Protein AF-A0A847GPD2-F1 (afdb_monomer)

Nearest PDB structures (foldseek):
  7q3e-assembly1_B  TM=3.535E-01  e=1.210E+00  Mus musculus
  4wmc-assembly3_E  TM=3.177E-01  e=1.868E+00  Klebsi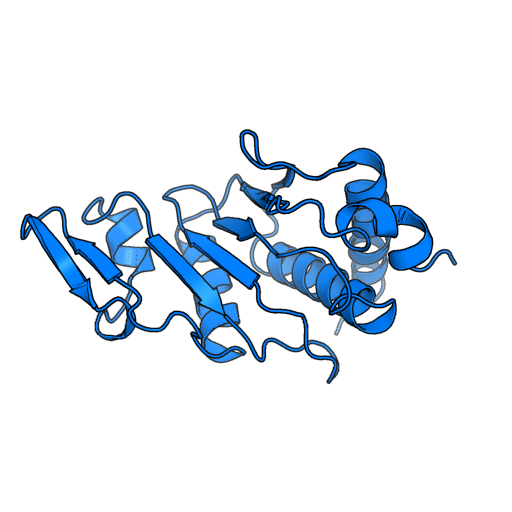ella pneumoniae
  8pk5-assembly1_A  TM=2.525E-01  e=1.458E+00  Homo sapiens
  2v2f-assembly1_F  TM=3.480E-01  e=2.885E+00  Streptococcus pneumoniae
  8epv-assembly1_A  TM=4.082E-01  e=7.785E+00  Felis catus

Sequence (171 aa):
MSDAWHVASVNFAEDDGSLPTIDLGDLTSASIAKIYRYISAHGRCVTETPTIWDNELQLDAPLMSVTDPCDWVQRGRTDSFHCCFGGVSIDGVEIPVLGIFVFKNGIEIDFRMGRDWNPRNVDAFFRLLAYLQSLAPESTIQSAETEGLMDEGSFLEALRLYLARRGRTKP

Mean predicted aligned error: 4.06 Å

Structure (mmCIF, N/CA/C/O backbone):
data_AF-A0A847GPD2-F1
#
_entry.id   AF-A0A847GPD2-F1
#
loop_
_atom_site.group_PDB
_atom_site.id
_atom_site.type_symbol
_atom_site.label_atom_id
_atom_site.label_alt_id
_atom_site.label_comp_id
_atom_site.label_asym_id
_atom_site.label_entity_id
_atom_site.label_seq_id
_atom_site.pdbx_PDB_ins_code
_atom_site.Cartn_x
_atom_site.Cartn_y
_atom_site.Cartn_z
_atom_site.occupancy
_atom_site.B_iso_or_equiv
_atom_site.auth_seq_id
_atom_site.auth_comp_id
_atom_site.auth_asym_id
_atom_site.auth_atom_id
_atom_site.pdbx_PDB_model_num
ATOM 1 N N . MET A 1 1 ? 11.576 -0.887 -24.794 1.00 45.44 1 MET A N 1
ATOM 2 C CA . MET A 1 1 ? 10.890 -0.238 -23.654 1.00 45.44 1 MET A CA 1
ATOM 3 C C . MET A 1 1 ? 11.751 -0.519 -22.446 1.00 45.44 1 MET A C 1
ATOM 5 O O . MET A 1 1 ? 12.134 -1.676 -22.326 1.00 45.44 1 MET A O 1
ATOM 9 N N . SER A 1 2 ? 12.103 0.477 -21.628 1.00 53.72 2 SER A N 1
ATOM 10 C CA . SER A 1 2 ? 12.732 0.148 -20.347 1.00 53.72 2 SER A CA 1
ATOM 11 C C . SER A 1 2 ? 11.707 -0.609 -19.507 1.00 53.72 2 SER A C 1
ATOM 13 O O . SER A 1 2 ? 10.517 -0.266 -19.488 1.00 53.72 2 SER A O 1
ATOM 15 N N . ASP A 1 3 ? 12.144 -1.718 -18.929 1.00 82.62 3 ASP A N 1
ATOM 16 C CA . ASP A 1 3 ? 11.409 -2.373 -17.860 1.00 82.62 3 ASP A CA 1
ATOM 17 C C . ASP A 1 3 ? 11.521 -1.500 -16.596 1.00 82.62 3 ASP A C 1
ATOM 19 O O . ASP A 1 3 ? 12.430 -0.673 -16.472 1.00 82.62 3 ASP A O 1
ATOM 23 N N . ALA A 1 4 ? 10.559 -1.617 -15.677 1.00 90.81 4 ALA A N 1
ATOM 24 C CA . ALA A 1 4 ? 10.606 -0.880 -14.412 1.00 90.81 4 ALA A CA 1
ATOM 25 C C . ALA A 1 4 ? 11.920 -1.110 -13.659 1.00 90.81 4 ALA A C 1
ATOM 27 O O . ALA A 1 4 ? 12.438 -0.197 -13.027 1.00 90.81 4 ALA A O 1
ATOM 28 N N . TRP A 1 5 ? 12.464 -2.323 -13.767 1.00 94.06 5 TRP A N 1
ATOM 29 C CA . TRP A 1 5 ? 13.724 -2.703 -13.151 1.00 94.06 5 TRP A CA 1
ATOM 30 C C . TRP A 1 5 ? 14.886 -1.828 -13.620 1.00 94.06 5 TRP A C 1
ATOM 32 O O . TRP A 1 5 ? 15.579 -1.252 -12.794 1.00 94.06 5 TRP A O 1
ATOM 42 N N . HIS A 1 6 ? 15.082 -1.666 -14.928 1.00 93.75 6 HIS A N 1
ATOM 43 C CA . HIS A 1 6 ? 16.175 -0.865 -15.474 1.00 93.75 6 HIS A CA 1
ATOM 44 C C . HIS A 1 6 ? 16.115 0.599 -15.034 1.00 93.75 6 HIS A C 1
ATOM 46 O O . HIS A 1 6 ? 17.153 1.245 -14.941 1.00 93.75 6 HIS A O 1
ATOM 52 N N . VAL A 1 7 ? 14.912 1.120 -14.783 1.00 95.00 7 VAL A N 1
ATOM 53 C CA . VAL A 1 7 ? 14.726 2.505 -14.344 1.00 95.00 7 VAL A CA 1
ATOM 54 C C . VAL A 1 7 ? 14.907 2.623 -12.834 1.00 95.00 7 VAL A C 1
ATOM 56 O O . VAL A 1 7 ? 15.686 3.454 -12.392 1.00 95.00 7 VAL A O 1
ATOM 59 N N . ALA A 1 8 ? 14.217 1.794 -12.050 1.00 96.31 8 ALA A N 1
ATOM 60 C CA . ALA A 1 8 ? 14.021 2.012 -10.620 1.00 96.31 8 ALA A CA 1
ATOM 61 C C . ALA A 1 8 ? 14.732 0.995 -9.709 1.00 96.31 8 ALA A C 1
ATOM 63 O O . ALA A 1 8 ? 14.477 1.015 -8.508 1.00 96.31 8 ALA A O 1
ATOM 64 N N . SER A 1 9 ? 15.611 0.116 -10.219 1.00 95.31 9 SER A N 1
ATOM 65 C CA . SER A 1 9 ? 16.242 -0.959 -9.421 1.00 95.31 9 SER A CA 1
ATOM 66 C C . SER A 1 9 ? 16.965 -0.475 -8.166 1.00 95.31 9 SER A C 1
ATOM 68 O O . SER A 1 9 ? 17.068 -1.234 -7.208 1.00 95.31 9 SER A O 1
ATOM 70 N N . VAL A 1 10 ? 17.457 0.768 -8.158 1.00 95.56 10 VAL A N 1
ATOM 71 C CA . VAL A 1 10 ? 18.114 1.374 -6.987 1.00 95.56 10 VAL A CA 1
ATOM 72 C C . VAL A 1 10 ? 17.206 1.406 -5.754 1.00 95.56 10 VAL A C 1
ATOM 74 O O . VAL A 1 10 ? 17.698 1.292 -4.643 1.00 95.56 10 VAL A O 1
ATOM 77 N N . ASN A 1 11 ? 15.885 1.464 -5.945 1.00 97.06 11 ASN A N 1
ATOM 78 C CA . ASN A 1 11 ? 14.906 1.441 -4.859 1.00 97.06 11 ASN A CA 1
ATOM 79 C C . ASN A 1 11 ? 14.657 0.038 -4.285 1.00 97.06 11 ASN A C 1
ATOM 81 O O . ASN A 1 11 ? 13.894 -0.082 -3.340 1.00 97.06 11 ASN A O 1
ATOM 85 N N . PHE A 1 12 ? 15.221 -1.023 -4.878 1.00 96.94 12 PHE A N 1
ATOM 86 C CA . PHE A 1 12 ? 14.877 -2.410 -4.538 1.00 96.94 12 PHE A CA 1
ATOM 87 C C . PHE A 1 12 ? 16.083 -3.318 -4.287 1.00 96.94 12 PHE A C 1
ATOM 89 O O . PHE A 1 12 ? 15.955 -4.293 -3.555 1.00 96.94 12 PHE A O 1
ATOM 96 N N . ALA A 1 13 ? 17.215 -3.091 -4.958 1.00 93.25 13 ALA A N 1
ATOM 97 C CA . ALA A 1 13 ? 18.222 -4.135 -5.156 1.00 93.25 13 ALA A CA 1
ATOM 98 C C . ALA A 1 13 ? 19.205 -4.321 -3.990 1.00 93.25 13 ALA A C 1
ATOM 100 O O . ALA A 1 13 ? 19.575 -5.458 -3.691 1.00 93.25 13 ALA A O 1
ATOM 101 N N . GLU A 1 14 ? 19.658 -3.234 -3.365 1.00 93.44 14 GLU A N 1
ATOM 102 C CA . GLU A 1 14 ? 20.665 -3.272 -2.302 1.00 93.44 14 GLU A CA 1
ATOM 103 C C . GLU A 1 14 ? 19.978 -3.133 -0.945 1.00 93.44 14 GLU A C 1
ATOM 105 O O . GLU A 1 14 ? 19.355 -2.118 -0.665 1.00 93.44 14 GLU A O 1
ATOM 110 N N . ASP A 1 15 ? 20.051 -4.183 -0.126 1.00 94.06 15 ASP A N 1
ATOM 111 C CA . ASP A 1 15 ? 19.521 -4.155 1.239 1.00 94.06 15 ASP A CA 1
ATOM 112 C C . ASP A 1 15 ? 20.503 -3.407 2.146 1.00 94.06 15 ASP A C 1
ATOM 114 O O . ASP A 1 15 ? 21.516 -3.964 2.578 1.00 94.06 15 ASP A O 1
ATOM 118 N N . ASP A 1 16 ? 20.214 -2.133 2.399 1.00 91.69 16 ASP A N 1
ATOM 119 C CA . ASP A 1 16 ? 20.945 -1.278 3.337 1.00 91.69 16 ASP A CA 1
ATOM 120 C C . ASP A 1 16 ? 20.309 -1.253 4.742 1.00 91.69 16 ASP A C 1
ATOM 122 O O . ASP A 1 16 ? 20.756 -0.514 5.622 1.00 91.69 16 ASP A O 1
ATOM 126 N N . GLY A 1 17 ? 19.291 -2.090 4.973 1.00 92.44 17 GLY A N 1
ATOM 127 C CA . GLY A 1 17 ? 18.525 -2.158 6.213 1.00 92.44 17 GLY A CA 1
ATOM 128 C C . GLY A 1 17 ? 17.376 -1.152 6.324 1.00 92.44 17 GLY A C 1
ATOM 129 O O . GLY A 1 17 ? 16.632 -1.238 7.304 1.00 92.44 17 GLY A O 1
ATOM 130 N N . SER A 1 18 ? 17.203 -0.236 5.365 1.00 92.25 18 SER A N 1
ATOM 131 C CA . SER A 1 18 ? 16.046 0.667 5.317 1.00 92.25 18 SER A CA 1
ATOM 132 C C . SER A 1 18 ? 14.776 -0.034 4.816 1.00 92.25 18 SER A C 1
ATOM 134 O O . SER A 1 18 ? 14.803 -1.156 4.291 1.00 92.25 18 SER A O 1
ATOM 136 N N . LEU A 1 19 ? 13.637 0.633 5.005 1.00 95.38 19 LEU A N 1
ATOM 137 C CA . LEU A 1 19 ? 12.334 0.212 4.498 1.00 95.38 19 LEU A CA 1
ATOM 138 C C . LEU A 1 19 ? 11.768 1.320 3.605 1.00 95.38 19 LEU A C 1
ATOM 140 O O . LEU A 1 19 ? 10.983 2.138 4.086 1.00 95.38 19 LEU A O 1
ATOM 144 N N . PRO A 1 20 ? 12.161 1.369 2.318 1.00 97.12 20 PRO A N 1
ATOM 145 C CA . PRO A 1 20 ? 11.608 2.342 1.394 1.00 97.12 20 PRO A CA 1
ATOM 146 C C . PRO A 1 20 ? 10.085 2.301 1.409 1.00 97.12 20 PRO A C 1
ATOM 148 O O . PRO A 1 20 ? 9.465 1.249 1.224 1.00 97.12 20 PRO A O 1
ATOM 151 N N . THR A 1 21 ? 9.498 3.467 1.626 1.00 98.31 21 THR A N 1
ATOM 152 C CA . THR A 1 21 ? 8.068 3.632 1.837 1.00 98.31 21 THR A CA 1
ATOM 153 C C . THR A 1 21 ? 7.496 4.562 0.781 1.00 98.31 21 THR A C 1
ATOM 155 O O . THR A 1 21 ? 8.006 5.657 0.516 1.00 98.31 21 THR A O 1
ATOM 158 N N . ILE A 1 22 ? 6.406 4.112 0.168 1.00 98.00 22 ILE A N 1
ATOM 159 C CA . ILE A 1 22 ? 5.576 4.932 -0.709 1.00 98.00 22 ILE A CA 1
ATOM 160 C C . ILE A 1 22 ? 4.332 5.389 0.036 1.00 98.00 22 ILE A C 1
ATOM 162 O O . ILE A 1 22 ? 3.720 4.610 0.763 1.00 98.00 22 ILE A O 1
ATOM 166 N N . ASP A 1 23 ? 3.931 6.627 -0.205 1.00 98.12 23 ASP A N 1
ATOM 167 C CA . ASP A 1 23 ? 2.691 7.200 0.300 1.00 98.12 23 ASP A CA 1
ATOM 168 C C . ASP A 1 23 ? 1.646 7.250 -0.822 1.00 98.12 23 ASP A C 1
ATOM 170 O O . ASP A 1 23 ? 1.900 7.776 -1.911 1.00 98.12 23 ASP A O 1
ATOM 174 N N . LEU A 1 24 ? 0.475 6.669 -0.557 1.00 97.88 24 LEU A N 1
ATOM 175 C CA . LEU A 1 24 ? -0.756 6.865 -1.313 1.00 97.88 24 LEU A CA 1
ATOM 176 C C . LEU A 1 24 ? -1.605 7.882 -0.544 1.00 97.88 24 LEU A C 1
ATOM 178 O O . LEU A 1 24 ? -2.461 7.509 0.267 1.00 97.88 24 LEU A O 1
ATOM 182 N N . GLY A 1 25 ? -1.355 9.158 -0.820 1.00 96.62 25 GLY A N 1
ATOM 183 C CA . GLY A 1 25 ? -2.000 10.291 -0.166 1.00 96.62 25 GLY A CA 1
ATOM 184 C C . GLY A 1 25 ? -3.349 10.675 -0.779 1.00 96.62 25 GLY A C 1
ATOM 185 O O . GLY A 1 25 ? -3.787 10.123 -1.793 1.00 96.62 25 GLY A O 1
ATOM 186 N N . ASP A 1 26 ? -4.000 11.660 -0.157 1.00 95.88 26 ASP A N 1
ATOM 187 C CA . ASP A 1 26 ? -5.278 12.258 -0.583 1.00 95.88 26 ASP A CA 1
ATOM 188 C C . ASP A 1 26 ? -6.445 11.262 -0.709 1.00 95.88 26 ASP A C 1
ATOM 190 O O . ASP A 1 26 ? -7.404 11.472 -1.459 1.00 95.88 26 ASP A O 1
ATOM 194 N N . LEU A 1 27 ? -6.397 10.163 0.049 1.00 97.50 27 LEU A N 1
ATOM 195 C CA . LEU A 1 27 ? -7.407 9.117 -0.037 1.00 97.50 27 LEU A CA 1
ATOM 196 C C . LEU A 1 27 ? -8.678 9.471 0.734 1.00 97.50 27 LEU A C 1
ATOM 198 O O . LEU A 1 27 ? -8.662 9.895 1.892 1.00 97.50 27 LEU A O 1
ATOM 202 N N . THR A 1 28 ? -9.819 9.169 0.117 1.00 97.50 28 THR A N 1
ATOM 203 C CA . THR A 1 28 ? -11.098 9.122 0.829 1.00 97.50 28 THR A CA 1
ATOM 204 C C . THR A 1 28 ? -11.194 7.874 1.715 1.00 97.50 28 THR A C 1
ATOM 206 O O . THR A 1 28 ? -10.592 6.837 1.430 1.00 97.50 28 THR A O 1
ATOM 209 N N . SER A 1 29 ? -12.036 7.919 2.752 1.00 96.75 29 SER A N 1
ATOM 210 C CA . SER A 1 29 ? -12.314 6.762 3.622 1.00 96.75 29 SER A CA 1
ATOM 211 C C . SER A 1 29 ? -12.761 5.517 2.844 1.00 96.75 29 SER A C 1
ATOM 213 O O . SER A 1 29 ? -12.352 4.394 3.142 1.00 96.75 29 SER A O 1
ATOM 215 N N . ALA A 1 30 ? -13.568 5.718 1.797 1.00 97.12 30 ALA A N 1
ATOM 216 C CA . ALA A 1 30 ? -14.023 4.653 0.914 1.00 97.12 30 ALA A CA 1
ATOM 217 C C . ALA A 1 30 ? -12.870 4.036 0.107 1.00 97.12 30 ALA A C 1
ATOM 219 O O . ALA A 1 30 ? -12.847 2.821 -0.092 1.00 97.12 30 ALA A O 1
ATOM 220 N N . SER A 1 31 ? -11.923 4.852 -0.355 1.00 98.00 31 SER A N 1
ATOM 221 C CA . SER A 1 31 ? -10.750 4.401 -1.106 1.00 98.00 31 SER A CA 1
ATOM 222 C C . SER A 1 31 ? -9.751 3.654 -0.228 1.00 98.00 31 SER A C 1
ATOM 224 O O . SER A 1 31 ? -9.311 2.573 -0.617 1.00 98.00 31 SER A O 1
ATOM 226 N N . ILE A 1 32 ? -9.505 4.134 0.995 1.00 98.25 32 ILE A N 1
ATOM 227 C CA . ILE A 1 32 ? -8.701 3.428 2.008 1.00 98.25 32 ILE A CA 1
ATOM 228 C C . ILE A 1 32 ? -9.261 2.021 2.243 1.00 98.25 32 ILE A C 1
ATOM 230 O O . ILE A 1 32 ? -8.550 1.027 2.090 1.00 98.25 32 ILE A O 1
ATOM 234 N N . ALA A 1 33 ? -10.565 1.919 2.523 1.00 97.31 33 ALA A N 1
ATOM 235 C CA . ALA A 1 33 ? -11.213 0.633 2.766 1.00 97.31 33 ALA A CA 1
ATOM 236 C C . ALA A 1 33 ? -11.151 -0.304 1.545 1.00 97.31 33 ALA A C 1
ATOM 238 O O . ALA A 1 33 ? -10.984 -1.514 1.703 1.00 97.31 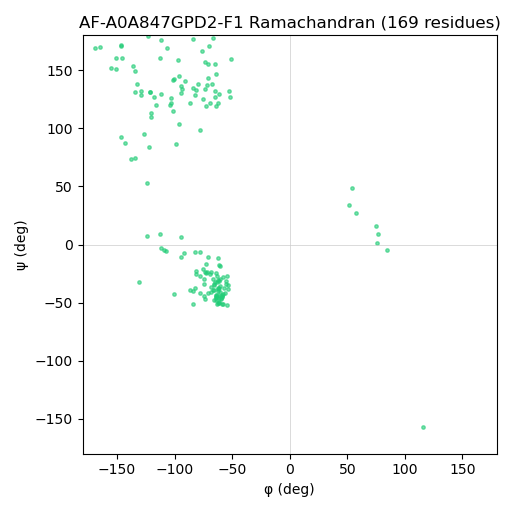33 ALA A O 1
ATOM 239 N N . LYS A 1 34 ? -11.274 0.225 0.318 1.00 97.75 34 LYS A N 1
ATOM 240 C CA . LYS A 1 34 ? -11.148 -0.566 -0.921 1.00 97.75 34 LYS A CA 1
ATOM 241 C C . LYS A 1 34 ? -9.737 -1.116 -1.112 1.00 97.75 34 LYS A C 1
ATOM 243 O O . LYS A 1 34 ? -9.606 -2.302 -1.408 1.00 97.75 34 LYS A O 1
ATOM 248 N N . ILE A 1 35 ? -8.714 -0.276 -0.958 1.00 98.06 35 ILE A N 1
ATOM 249 C CA . ILE A 1 35 ? -7.308 -0.663 -1.129 1.00 98.06 35 ILE A CA 1
ATOM 250 C C . ILE A 1 35 ? -6.928 -1.706 -0.080 1.00 98.06 35 ILE A C 1
ATOM 252 O O . ILE A 1 35 ? -6.470 -2.791 -0.439 1.00 98.06 35 ILE A O 1
ATOM 256 N N . TYR A 1 36 ? -7.200 -1.431 1.198 1.00 97.56 36 TYR A N 1
ATOM 257 C CA . TYR A 1 36 ? -6.887 -2.365 2.276 1.00 97.56 36 TYR A CA 1
ATOM 258 C C . TYR A 1 36 ? -7.596 -3.711 2.089 1.00 97.56 36 TYR A C 1
ATOM 260 O O . TYR A 1 36 ? -6.961 -4.761 2.169 1.00 97.56 36 TYR A O 1
ATOM 268 N N . ARG A 1 37 ? -8.899 -3.703 1.765 1.00 96.44 37 ARG A N 1
ATOM 269 C CA . ARG A 1 37 ? -9.662 -4.932 1.498 1.00 96.44 37 ARG A CA 1
ATOM 270 C C . ARG A 1 37 ? -9.118 -5.705 0.303 1.00 96.44 37 ARG A C 1
ATOM 272 O O . ARG A 1 37 ? -9.132 -6.931 0.320 1.00 96.44 37 ARG A O 1
ATOM 279 N N . TYR A 1 38 ? -8.667 -5.014 -0.741 1.00 97.00 38 TYR A N 1
ATOM 280 C CA . TYR A 1 38 ? -8.050 -5.680 -1.880 1.00 97.00 38 TYR A CA 1
ATOM 281 C C . TYR A 1 38 ? -6.788 -6.433 -1.450 1.00 97.00 38 TYR A C 1
ATOM 283 O O . TYR A 1 38 ? -6.677 -7.625 -1.734 1.00 97.00 38 TYR A O 1
ATOM 291 N N . ILE A 1 39 ? -5.885 -5.771 -0.723 1.00 96.94 39 ILE A N 1
ATOM 292 C CA . ILE A 1 39 ? -4.629 -6.375 -0.263 1.00 96.94 39 ILE A CA 1
ATOM 293 C C . ILE A 1 39 ? -4.906 -7.532 0.700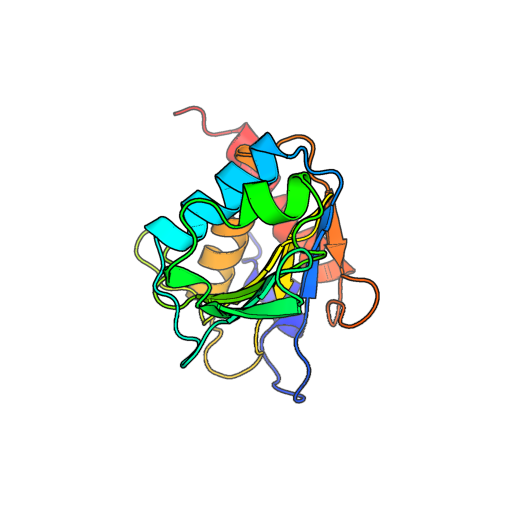 1.00 96.94 39 ILE A C 1
ATOM 295 O O . ILE A 1 39 ? -4.364 -8.618 0.514 1.00 96.94 39 ILE A O 1
ATOM 299 N N . SER A 1 40 ? -5.804 -7.354 1.671 1.00 95.25 40 SER A N 1
ATOM 300 C CA . SER A 1 40 ? -6.118 -8.398 2.653 1.00 95.25 40 SER A CA 1
ATOM 301 C C . SER A 1 40 ? -6.867 -9.597 2.069 1.00 95.25 40 SER A C 1
ATOM 303 O O . SER A 1 40 ? -6.740 -10.699 2.594 1.00 95.25 40 SER A O 1
ATOM 305 N N . ALA A 1 41 ? -7.605 -9.420 0.968 1.00 95.19 41 ALA A N 1
ATOM 306 C CA . ALA A 1 41 ? -8.257 -10.520 0.256 1.00 95.19 41 ALA A CA 1
ATOM 307 C C . ALA A 1 41 ? -7.315 -11.290 -0.688 1.00 95.19 41 ALA A C 1
ATOM 309 O O . ALA A 1 41 ? -7.584 -12.452 -0.986 1.00 95.19 41 ALA A O 1
ATOM 310 N N . HIS A 1 42 ? -6.246 -10.653 -1.177 1.00 96.19 42 HIS A N 1
ATOM 311 C CA . HIS A 1 42 ? -5.306 -11.247 -2.142 1.00 96.19 42 HIS A CA 1
ATOM 312 C C . HIS A 1 42 ? -3.946 -11.601 -1.535 1.00 96.19 42 HIS A C 1
ATOM 314 O O . HIS A 1 42 ? -3.113 -12.193 -2.215 1.00 96.19 42 HIS A O 1
ATOM 320 N N . GLY A 1 43 ? -3.716 -11.247 -0.275 1.00 95.88 43 GLY A N 1
ATOM 321 C CA . GLY A 1 43 ? -2.541 -11.608 0.498 1.00 95.88 43 GLY A CA 1
ATOM 322 C C . GLY A 1 43 ? -2.913 -12.348 1.776 1.00 95.88 43 GLY A C 1
ATOM 323 O O . GLY A 1 43 ? -4.076 -12.564 2.109 1.00 95.88 43 GLY A O 1
ATOM 324 N N . ARG A 1 44 ? -1.887 -12.721 2.530 1.00 95.88 44 ARG A N 1
ATOM 325 C CA . ARG A 1 44 ? -1.993 -13.289 3.869 1.00 95.88 44 ARG A CA 1
ATOM 326 C C . ARG A 1 44 ? -1.225 -12.394 4.825 1.00 95.88 44 ARG A C 1
ATOM 328 O O . ARG A 1 44 ? -0.068 -12.082 4.557 1.00 95.88 44 ARG A O 1
ATOM 335 N N . CYS A 1 45 ? -1.836 -12.030 5.951 1.00 96.38 45 CYS A N 1
ATOM 336 C CA . CYS A 1 45 ? -1.100 -11.355 7.014 1.00 96.38 45 CYS A CA 1
ATOM 337 C C . CYS A 1 45 ? 0.010 -12.286 7.535 1.00 96.38 45 CYS A C 1
ATOM 339 O O . CYS A 1 45 ? -0.267 -13.421 7.938 1.00 96.38 45 CYS A O 1
ATOM 341 N N . VAL A 1 46 ? 1.259 -11.825 7.460 1.00 97.25 46 VAL A N 1
ATOM 342 C CA . VAL A 1 46 ? 2.463 -12.564 7.884 1.00 97.25 46 VAL A CA 1
ATOM 343 C C . VAL A 1 46 ? 3.093 -11.991 9.151 1.00 97.25 46 VAL A C 1
ATOM 345 O O . VAL A 1 46 ? 4.032 -12.578 9.680 1.00 97.25 46 VAL A O 1
ATOM 348 N N . THR A 1 47 ? 2.569 -10.877 9.666 1.00 95.06 47 THR A N 1
ATOM 349 C CA . THR A 1 47 ? 2.877 -10.415 11.023 1.00 95.06 47 THR A CA 1
ATOM 350 C C . THR A 1 47 ? 2.408 -11.477 12.020 1.00 95.06 47 THR A C 1
ATOM 352 O O . THR A 1 47 ? 1.273 -11.938 11.936 1.00 95.06 47 THR A O 1
ATOM 355 N N . GLU A 1 48 ? 3.275 -11.889 12.949 1.00 93.19 48 GLU A N 1
ATOM 356 C CA . GLU A 1 48 ? 2.992 -12.997 13.877 1.00 93.19 48 GLU A CA 1
ATOM 357 C C . GLU A 1 48 ? 1.813 -12.687 14.812 1.00 93.19 48 GLU A C 1
ATOM 359 O O . GLU A 1 48 ? 0.919 -13.511 15.000 1.00 93.19 48 GLU A O 1
ATOM 364 N N . THR A 1 49 ? 1.777 -11.466 15.344 1.00 93.81 49 THR A N 1
ATOM 365 C CA . THR A 1 49 ? 0.730 -10.982 16.252 1.00 93.81 49 THR A CA 1
ATOM 366 C C . THR A 1 49 ? 0.343 -9.549 15.880 1.00 93.81 49 THR A C 1
ATOM 368 O O . THR A 1 49 ? 0.761 -8.612 16.560 1.00 93.81 49 THR A O 1
ATOM 371 N N . PRO A 1 50 ? -0.397 -9.332 14.776 1.00 95.06 50 PRO A N 1
ATOM 372 C CA . PRO A 1 50 ? -0.774 -7.988 14.367 1.00 95.06 50 PRO A CA 1
ATOM 373 C C . PRO A 1 50 ? -1.782 -7.429 15.373 1.00 95.06 50 PRO A C 1
ATOM 375 O O . PRO A 1 50 ? -2.843 -8.022 15.600 1.00 95.06 50 PRO A O 1
ATOM 378 N N . THR A 1 51 ? -1.448 -6.295 15.979 1.00 97.06 51 THR A N 1
ATOM 379 C CA . THR A 1 51 ? -2.327 -5.580 16.904 1.00 97.06 51 THR A CA 1
ATOM 380 C C . THR A 1 51 ? -2.762 -4.244 16.319 1.00 97.06 51 THR A C 1
ATOM 382 O O . THR A 1 51 ? -2.183 -3.725 15.365 1.00 97.06 51 THR A O 1
ATOM 385 N N . ILE A 1 52 ? -3.842 -3.718 16.876 1.00 97.69 52 ILE A N 1
ATOM 386 C CA . ILE A 1 52 ? -4.376 -2.387 16.624 1.00 97.69 52 ILE A CA 1
ATOM 387 C C . ILE A 1 52 ? -4.708 -1.778 17.980 1.00 97.69 52 ILE A C 1
ATOM 389 O O . ILE A 1 52 ? -5.341 -2.427 18.817 1.00 97.69 52 ILE A O 1
ATOM 393 N N . TRP A 1 53 ? -4.261 -0.547 18.209 1.00 97.81 53 TRP A N 1
ATOM 394 C CA . TRP A 1 53 ? -4.531 0.144 19.462 1.00 97.81 53 TRP A CA 1
ATOM 395 C C . TRP A 1 53 ? -5.981 0.628 19.494 1.00 97.81 53 TRP A C 1
ATOM 397 O O . TRP A 1 53 ? -6.426 1.333 18.587 1.00 97.81 53 TRP A O 1
ATOM 407 N N . ASP A 1 54 ? -6.718 0.251 20.533 1.00 97.38 54 ASP A N 1
ATOM 408 C CA . ASP A 1 54 ? -8.089 0.683 20.770 1.00 97.38 54 ASP A CA 1
ATOM 409 C C . ASP A 1 54 ? -8.104 1.875 21.736 1.00 97.38 54 ASP A C 1
ATOM 411 O O . ASP A 1 54 ? -7.963 1.704 22.946 1.00 97.38 54 ASP A O 1
ATOM 415 N N . ASN A 1 55 ? -8.311 3.088 21.223 1.00 96.38 55 ASN A N 1
ATOM 416 C CA . ASN A 1 55 ? -8.383 4.311 22.024 1.00 96.38 55 ASN A CA 1
ATOM 417 C C . ASN A 1 55 ? -9.573 4.326 22.997 1.00 96.38 55 ASN A C 1
ATOM 419 O O . ASN A 1 55 ? -9.518 5.031 24.004 1.00 96.38 55 ASN A O 1
ATOM 423 N N . GLU A 1 56 ? -10.648 3.578 22.741 1.00 95.56 56 GLU A N 1
ATOM 424 C CA . GLU A 1 56 ? -11.798 3.535 23.652 1.00 95.56 56 GLU A CA 1
ATOM 425 C C . GLU A 1 56 ? -11.512 2.641 24.863 1.00 95.56 56 GLU A C 1
ATOM 427 O O . GLU A 1 56 ? -11.856 2.994 25.992 1.00 95.56 56 GLU A O 1
ATOM 432 N N . LEU A 1 57 ? -10.869 1.493 24.633 1.00 96.12 57 LEU A N 1
ATOM 433 C CA . LEU A 1 57 ? -10.548 0.512 25.675 1.00 96.12 57 LEU A CA 1
ATOM 434 C C . LEU A 1 57 ? -9.138 0.669 26.265 1.00 96.12 57 LEU A C 1
ATOM 436 O O . LEU A 1 57 ? -8.845 0.051 27.287 1.00 96.12 57 LEU A O 1
ATOM 440 N N . GLN A 1 58 ? -8.292 1.497 25.647 1.00 97.06 58 GLN A N 1
ATOM 441 C CA . GLN A 1 58 ? -6.890 1.737 26.007 1.00 97.06 58 GLN A CA 1
ATOM 442 C C . GLN A 1 58 ? -6.067 0.440 26.074 1.00 97.06 58 GLN A C 1
ATOM 444 O O . GLN A 1 58 ? -5.378 0.171 27.061 1.00 97.06 58 GLN A O 1
ATOM 449 N N . LEU A 1 59 ? -6.179 -0.392 25.035 1.00 97.06 59 LEU A N 1
ATOM 450 C CA . LEU A 1 59 ? -5.482 -1.676 24.940 1.00 97.06 59 LEU A CA 1
ATOM 451 C C . LEU A 1 59 ? -5.189 -2.078 23.493 1.00 97.06 5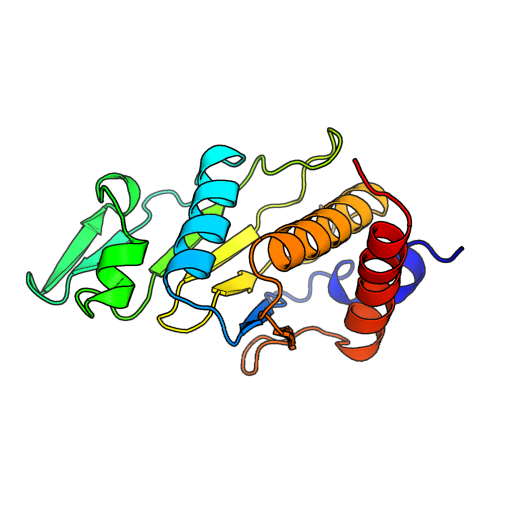9 LEU A C 1
ATOM 453 O O . LEU A 1 59 ? -5.853 -1.628 22.560 1.00 97.06 59 LEU A O 1
ATOM 457 N N . ASP A 1 60 ? -4.235 -2.991 23.327 1.00 97.19 60 ASP A N 1
ATOM 458 C CA . ASP A 1 60 ? -4.004 -3.692 22.067 1.00 97.19 60 ASP A CA 1
ATOM 459 C C . ASP A 1 60 ? -5.103 -4.727 21.805 1.00 97.19 60 ASP A C 1
ATOM 461 O O . ASP A 1 60 ? -5.270 -5.697 22.552 1.00 97.19 60 ASP A O 1
ATOM 465 N N . ALA A 1 61 ? -5.833 -4.551 20.707 1.00 96.31 61 ALA A N 1
ATOM 466 C CA . ALA A 1 61 ? -6.738 -5.558 20.173 1.00 96.31 61 ALA A CA 1
ATOM 467 C C . ALA A 1 61 ? -6.034 -6.359 19.062 1.00 96.31 61 ALA A C 1
ATOM 469 O O . ALA A 1 61 ? -5.262 -5.790 18.289 1.00 96.31 61 ALA A O 1
ATOM 470 N N . PRO A 1 62 ? -6.299 -7.670 18.910 1.00 96.56 62 PRO A N 1
ATOM 471 C CA . PRO A 1 62 ? -5.815 -8.416 17.752 1.00 96.56 62 PRO A CA 1
ATOM 472 C C . PRO A 1 62 ? -6.442 -7.867 16.462 1.00 96.56 62 PRO A C 1
ATOM 474 O O . PRO A 1 62 ? -7.662 -7.933 16.297 1.00 96.56 62 PRO A O 1
ATOM 477 N N . LEU A 1 63 ? -5.623 -7.372 15.529 1.00 95.38 63 LEU A N 1
ATOM 478 C CA . LEU A 1 63 ? -6.083 -6.717 14.296 1.00 95.38 63 LEU A CA 1
ATOM 479 C C . LEU A 1 63 ? -7.005 -7.628 13.477 1.00 95.38 63 LEU A C 1
ATOM 481 O O . LEU A 1 63 ? -8.053 -7.198 13.007 1.00 95.38 63 LEU A O 1
ATOM 485 N N . MET A 1 64 ? -6.657 -8.914 13.368 1.00 91.75 64 MET A N 1
ATOM 486 C CA . MET A 1 64 ? -7.424 -9.895 12.585 1.00 91.75 64 MET A CA 1
ATOM 487 C C . MET A 1 64 ? -8.779 -10.264 13.210 1.00 91.75 64 MET A C 1
ATOM 489 O O . MET A 1 64 ? -9.590 -10.920 12.561 1.00 91.75 64 MET A O 1
ATOM 493 N N . SER A 1 65 ? -9.031 -9.857 14.457 1.00 92.50 65 SER A N 1
ATOM 494 C CA . SER A 1 65 ? -10.327 -10.016 15.127 1.00 92.50 65 SER A CA 1
ATOM 495 C C . SER A 1 65 ? -11.236 -8.794 14.947 1.00 92.50 65 SER A C 1
ATOM 497 O O . SER A 1 65 ? -12.402 -8.843 15.341 1.00 92.50 65 SER A O 1
ATOM 499 N N . VAL A 1 66 ? -10.731 -7.698 14.368 1.00 94.06 66 VAL A N 1
ATOM 500 C CA . VAL A 1 66 ? -11.506 -6.483 14.096 1.00 94.06 66 VAL A CA 1
ATOM 501 C C . VAL A 1 66 ? -12.208 -6.613 12.746 1.00 94.06 66 VAL A C 1
ATOM 503 O O . VAL A 1 66 ? -11.567 -6.776 11.713 1.00 94.06 66 VAL A O 1
ATOM 506 N N . THR A 1 67 ? -13.540 -6.511 12.745 1.00 91.38 67 THR A N 1
ATOM 507 C CA . THR A 1 67 ? -14.364 -6.680 11.534 1.00 91.38 67 THR A CA 1
ATOM 508 C C . THR A 1 67 ? -14.036 -5.669 10.432 1.00 91.38 67 THR A C 1
ATOM 510 O O . THR A 1 67 ? -14.027 -6.030 9.257 1.00 91.38 67 THR A O 1
ATOM 513 N N . ASP A 1 68 ? -13.798 -4.406 10.798 1.00 93.94 68 ASP A N 1
ATOM 514 C CA . ASP A 1 68 ? -13.435 -3.338 9.862 1.00 93.94 68 ASP A CA 1
ATOM 515 C C . ASP A 1 68 ? -12.415 -2.388 10.520 1.00 93.94 68 ASP A C 1
ATOM 517 O O . ASP A 1 68 ? -12.798 -1.405 11.163 1.00 93.94 68 ASP A O 1
ATOM 521 N N . PRO A 1 69 ? -11.107 -2.694 10.427 1.00 96.75 69 PRO A N 1
ATOM 522 C CA . PRO A 1 69 ? -10.077 -1.866 11.049 1.00 96.75 69 PRO A CA 1
ATOM 523 C C . PRO A 1 69 ? -9.945 -0.497 10.366 1.00 96.75 69 PRO A C 1
ATOM 525 O O . PRO A 1 69 ? -9.540 0.471 11.006 1.00 96.75 69 PRO A O 1
ATOM 528 N N . CYS A 1 70 ? -10.349 -0.363 9.097 1.00 97.44 70 CYS A N 1
ATOM 529 C CA . CYS A 1 70 ? -10.387 0.934 8.426 1.00 97.44 70 CYS A CA 1
ATOM 530 C C . CYS A 1 70 ? -11.469 1.841 9.030 1.00 97.44 70 CYS A C 1
ATOM 532 O O . CYS A 1 70 ? -11.206 3.021 9.251 1.00 97.44 70 CYS A O 1
ATOM 534 N N . ASP A 1 71 ? -12.658 1.319 9.353 1.00 97.12 71 ASP A N 1
ATOM 535 C CA . ASP A 1 71 ? -13.704 2.094 10.047 1.00 97.12 71 ASP A CA 1
ATOM 536 C C . ASP A 1 71 ? -13.229 2.593 11.424 1.00 97.12 71 ASP A C 1
ATOM 538 O O . ASP A 1 71 ? -13.526 3.731 11.793 1.00 97.12 71 ASP A O 1
ATOM 542 N N . TRP A 1 72 ? -12.417 1.810 12.149 1.00 97.69 72 TRP A N 1
ATOM 543 C CA . TRP A 1 72 ? -11.816 2.250 13.418 1.00 97.69 72 TRP A CA 1
ATOM 544 C C . TRP A 1 72 ? -10.922 3.480 13.242 1.00 97.69 72 TRP A C 1
ATOM 546 O O . TRP A 1 72 ? -11.043 4.427 14.023 1.00 97.69 72 TRP A O 1
ATOM 556 N N . VAL A 1 73 ? -10.085 3.501 12.200 1.00 97.81 73 VAL A N 1
ATOM 557 C CA . VAL A 1 73 ? -9.243 4.663 11.863 1.00 97.81 73 VAL A CA 1
ATOM 558 C C . VAL A 1 73 ? -10.116 5.878 11.538 1.00 97.81 73 VAL A C 1
ATOM 560 O O . VAL A 1 73 ? -9.911 6.979 12.047 1.00 97.81 73 VAL A O 1
ATOM 563 N N . GLN A 1 74 ? -11.155 5.687 10.723 1.00 96.31 74 GLN A N 1
ATOM 564 C CA . GLN A 1 74 ? 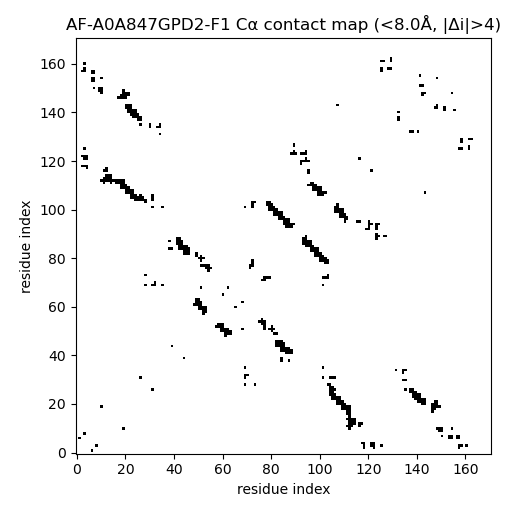-12.016 6.785 10.271 1.00 96.31 74 GLN A CA 1
ATOM 565 C C . GLN A 1 74 ? -12.815 7.426 11.410 1.00 96.31 74 GLN A C 1
ATOM 567 O O . GLN A 1 74 ? -13.019 8.644 11.421 1.00 96.31 74 GLN A O 1
ATOM 572 N N . ARG A 1 75 ? -13.226 6.623 12.394 1.00 95.81 75 ARG A N 1
ATOM 573 C CA . ARG A 1 75 ? -13.928 7.088 13.597 1.00 95.81 75 ARG A CA 1
ATOM 574 C C . ARG A 1 75 ? -12.999 7.619 14.689 1.00 95.81 75 ARG A C 1
ATOM 576 O O . ARG A 1 75 ? -13.502 8.159 15.668 1.00 95.81 75 ARG A O 1
ATOM 583 N N . GLY A 1 76 ? -11.679 7.496 14.533 1.00 96.00 76 GLY A N 1
ATOM 584 C CA . GLY A 1 76 ? -10.697 7.907 15.544 1.00 96.00 76 GLY A CA 1
ATOM 585 C C . GLY A 1 76 ? -10.601 6.960 16.744 1.00 96.00 76 GLY A C 1
ATOM 586 O O . GLY A 1 76 ? -10.049 7.328 17.780 1.00 96.00 76 GLY A O 1
ATOM 587 N N . ARG A 1 77 ? -11.126 5.735 16.622 1.00 97.12 77 ARG A N 1
ATOM 588 C CA . ARG A 1 77 ? -10.925 4.681 17.627 1.00 97.12 77 ARG A CA 1
ATOM 589 C C . ARG A 1 77 ? -9.496 4.143 17.598 1.00 97.12 77 ARG A C 1
ATOM 591 O O . ARG A 1 77 ? -9.017 3.643 18.602 1.00 97.12 77 ARG A O 1
ATOM 598 N N . THR A 1 78 ? -8.810 4.281 16.473 1.00 97.69 78 THR A N 1
ATOM 599 C CA . THR A 1 78 ? -7.359 4.137 16.380 1.00 97.69 78 THR A CA 1
ATOM 600 C C . THR A 1 78 ? -6.819 5.268 15.509 1.00 97.69 78 THR A C 1
ATOM 602 O O . THR A 1 78 ? -7.550 5.771 14.653 1.00 97.69 78 THR A O 1
ATOM 605 N N . ASP A 1 79 ? -5.565 5.668 15.701 1.00 96.88 79 ASP A N 1
ATOM 606 C CA . ASP A 1 79 ? -4.944 6.701 14.859 1.00 96.88 79 ASP A CA 1
ATOM 607 C C . ASP A 1 79 ? -4.422 6.115 13.543 1.00 96.88 79 ASP A C 1
ATOM 609 O O . ASP A 1 79 ? -4.520 6.734 12.482 1.00 96.88 79 ASP A O 1
ATOM 613 N N . SER A 1 80 ? -3.882 4.900 13.617 1.00 97.44 80 SER A N 1
ATOM 614 C CA . SER A 1 80 ? -3.378 4.130 12.485 1.00 97.44 80 SER A CA 1
ATOM 615 C C . SER A 1 80 ? -3.181 2.671 12.887 1.00 97.44 80 SER A C 1
ATOM 617 O O . SER A 1 80 ? -3.245 2.318 14.066 1.00 97.44 80 SER A O 1
ATOM 619 N N . PHE A 1 81 ? -2.919 1.813 11.910 1.00 97.81 81 PHE A N 1
ATOM 620 C CA . PHE A 1 81 ? -2.412 0.470 12.170 1.00 97.81 81 PHE A CA 1
ATOM 621 C C . PHE A 1 81 ? -1.460 0.035 11.062 1.00 97.81 81 PHE A C 1
ATOM 623 O O . PHE A 1 81 ? -1.501 0.566 9.952 1.00 97.81 81 PHE A O 1
ATOM 630 N N . HIS A 1 82 ? -0.634 -0.961 11.372 1.00 97.12 82 HIS A N 1
ATOM 631 C CA . HIS A 1 82 ? 0.345 -1.523 10.456 1.00 97.12 82 HIS A CA 1
ATOM 632 C C . HIS A 1 82 ? 0.291 -3.048 10.470 1.00 97.12 82 HIS A C 1
ATOM 634 O O . HIS A 1 82 ? 0.186 -3.670 11.530 1.00 97.12 82 HIS A O 1
ATOM 640 N N . CYS A 1 83 ? 0.388 -3.665 9.296 1.00 96.94 83 CYS A N 1
ATOM 641 C CA . CYS A 1 83 ? 0.603 -5.103 9.189 1.00 96.94 83 CYS A CA 1
ATOM 642 C C . CYS A 1 83 ? 1.263 -5.481 7.865 1.00 96.94 83 CYS A C 1
ATOM 644 O O . CYS A 1 83 ? 1.077 -4.825 6.842 1.00 96.94 83 CYS A O 1
ATOM 646 N N . CYS A 1 84 ? 2.005 -6.584 7.888 1.00 98.19 84 CYS A N 1
ATOM 647 C CA . CYS A 1 84 ? 2.703 -7.104 6.725 1.00 98.19 84 CYS A CA 1
ATOM 648 C C . CYS A 1 84 ? 1.855 -8.156 6.011 1.00 98.19 84 CYS A C 1
ATOM 650 O O . CYS A 1 84 ? 1.315 -9.068 6.651 1.00 98.19 84 CYS A O 1
ATOM 652 N N . PHE A 1 85 ? 1.803 -8.083 4.684 1.00 98.19 85 PHE A N 1
ATOM 653 C CA . PHE A 1 85 ? 1.138 -9.057 3.826 1.00 98.19 85 PHE A CA 1
ATOM 654 C C . PHE A 1 85 ? 2.136 -9.737 2.886 1.00 98.19 85 PHE A C 1
ATOM 656 O O . PHE A 1 85 ? 2.858 -9.077 2.144 1.00 98.19 85 PHE A O 1
ATOM 663 N N . GLY A 1 86 ? 2.145 -11.070 2.902 1.00 97.81 86 GLY A N 1
ATOM 664 C CA . GLY A 1 86 ? 2.811 -11.913 1.901 1.00 97.81 86 GLY A CA 1
ATOM 665 C C . GLY A 1 86 ? 1.795 -12.586 0.974 1.00 97.81 86 GLY A C 1
ATOM 666 O O . GLY A 1 86 ? 0.593 -12.555 1.245 1.00 97.81 86 GLY A O 1
ATOM 667 N N . GLY A 1 87 ? 2.247 -13.208 -0.117 1.00 97.06 87 GLY A N 1
ATOM 668 C CA . GLY A 1 87 ? 1.368 -13.916 -1.058 1.00 97.06 87 GLY A CA 1
ATOM 669 C C . GLY A 1 87 ? 0.550 -13.021 -1.996 1.00 97.06 87 GLY A C 1
ATOM 670 O O . GLY A 1 87 ? -0.212 -13.540 -2.810 1.00 97.06 87 GLY A O 1
ATOM 671 N N . VAL A 1 88 ? 0.705 -11.694 -1.915 1.00 97.50 88 VAL A N 1
ATOM 672 C CA . VAL A 1 88 ? 0.072 -10.760 -2.855 1.00 97.50 88 VAL A CA 1
ATOM 673 C C . VAL A 1 88 ? 0.664 -10.997 -4.241 1.00 97.50 88 VAL A C 1
ATOM 675 O O . VAL A 1 88 ? 1.882 -10.977 -4.417 1.00 97.50 88 VAL A O 1
ATOM 678 N N . SER A 1 89 ? -0.191 -11.217 -5.239 1.00 96.75 89 SER A N 1
ATOM 679 C CA . SER A 1 89 ? 0.251 -11.488 -6.607 1.00 96.75 89 SER A CA 1
ATOM 680 C C . SER A 1 89 ? -0.532 -10.700 -7.650 1.00 96.75 89 SER A C 1
ATOM 682 O O . SER A 1 89 ? -1.712 -10.396 -7.480 1.00 96.75 89 SER A O 1
ATOM 684 N N . ILE A 1 90 ? 0.143 -10.377 -8.752 1.00 94.75 90 ILE A N 1
ATOM 685 C CA . ILE A 1 90 ? -0.442 -9.781 -9.958 1.00 94.75 90 ILE A CA 1
ATOM 686 C C . ILE A 1 90 ? 0.012 -10.611 -11.153 1.00 94.75 90 ILE A C 1
ATOM 688 O O . ILE A 1 90 ? 1.192 -10.938 -11.265 1.00 94.75 90 ILE A O 1
ATOM 692 N N . ASP A 1 91 ? -0.921 -10.976 -12.035 1.00 92.19 91 ASP A N 1
ATOM 693 C CA . ASP A 1 91 ? -0.649 -11.789 -13.230 1.00 92.19 91 ASP A CA 1
ATOM 694 C C . ASP A 1 91 ? 0.138 -13.089 -12.913 1.00 92.19 91 ASP A C 1
ATOM 696 O O . ASP A 1 91 ? 0.970 -13.550 -13.693 1.00 92.19 91 ASP A O 1
ATOM 700 N N . GLY A 1 92 ? -0.112 -13.681 -11.736 1.00 94.62 92 GLY A N 1
ATOM 701 C CA . GLY A 1 92 ? 0.542 -14.910 -11.265 1.00 94.62 92 GLY A CA 1
ATOM 702 C C . GLY A 1 92 ? 1.979 -14.736 -10.756 1.00 94.62 92 GLY A C 1
ATOM 703 O O . GLY A 1 92 ? 2.659 -15.734 -10.520 1.00 94.62 92 GLY A O 1
ATOM 704 N N . VAL A 1 93 ? 2.461 -13.501 -10.593 1.00 97.44 93 VAL A N 1
ATOM 705 C CA . VAL A 1 93 ? 3.768 -13.194 -10.000 1.00 97.44 93 VAL A CA 1
ATOM 706 C C . VAL A 1 93 ? 3.568 -12.685 -8.578 1.00 97.44 93 VAL A C 1
ATOM 708 O O . VAL A 1 93 ? 2.900 -11.674 -8.371 1.00 97.44 93 VAL A O 1
ATOM 711 N N . GLU A 1 94 ? 4.145 -13.393 -7.609 1.00 97.94 94 GLU A N 1
ATOM 712 C CA . GLU A 1 94 ? 4.149 -12.985 -6.204 1.00 97.94 94 GLU A CA 1
ATOM 713 C C . GLU A 1 94 ? 5.118 -11.818 -5.980 1.00 97.94 94 GLU A C 1
ATOM 715 O O . GLU A 1 94 ? 6.254 -11.820 -6.468 1.00 97.94 94 GLU A O 1
ATOM 720 N N . ILE A 1 95 ? 4.639 -10.813 -5.255 1.00 98.25 95 ILE A N 1
ATOM 721 C CA . ILE A 1 95 ? 5.407 -9.651 -4.817 1.00 98.25 95 ILE A CA 1
ATOM 722 C C . ILE A 1 95 ? 5.996 -9.986 -3.437 1.00 98.25 95 ILE A C 1
ATOM 724 O O . ILE A 1 95 ? 5.302 -10.617 -2.632 1.00 98.25 95 ILE A O 1
ATOM 728 N N . PRO A 1 96 ? 7.253 -9.595 -3.144 1.00 98.06 96 PRO A N 1
ATOM 729 C CA . PRO A 1 96 ? 7.804 -9.685 -1.797 1.00 98.06 96 PRO A CA 1
ATOM 730 C C . PRO A 1 96 ? 6.884 -9.046 -0.752 1.00 98.06 96 PRO A C 1
ATOM 732 O O . PRO A 1 96 ? 6.014 -8.240 -1.078 1.00 98.06 96 PRO A O 1
ATOM 735 N N . VAL A 1 97 ? 7.068 -9.431 0.511 1.00 98.38 97 VAL A N 1
ATOM 736 C CA . VAL A 1 97 ? 6.223 -8.963 1.617 1.00 98.38 97 VAL A CA 1
ATOM 737 C C . VAL A 1 97 ? 6.158 -7.435 1.639 1.00 98.38 97 VAL A C 1
ATOM 739 O O . VAL A 1 97 ? 7.191 -6.770 1.583 1.00 98.38 97 VAL A O 1
ATOM 742 N N . LEU A 1 98 ? 4.938 -6.914 1.756 1.00 98.50 98 LEU A N 1
ATOM 743 C CA . LEU A 1 98 ? 4.649 -5.485 1.842 1.00 98.50 98 LEU A CA 1
ATOM 744 C C . LEU A 1 98 ? 4.133 -5.155 3.244 1.00 98.50 98 LEU A C 1
ATOM 746 O O . LEU A 1 98 ? 3.202 -5.822 3.714 1.00 98.50 98 LEU A O 1
ATOM 750 N N . GLY A 1 99 ? 4.699 -4.150 3.906 1.00 98.19 99 GLY A N 1
ATOM 751 C CA . GLY A 1 99 ? 4.092 -3.529 5.080 1.00 98.19 99 GLY A CA 1
ATOM 752 C C . GLY A 1 99 ? 3.042 -2.521 4.642 1.00 98.19 99 GLY A C 1
ATOM 753 O O . GLY A 1 99 ? 3.261 -1.755 3.712 1.00 98.19 99 GLY A O 1
ATOM 754 N N . ILE A 1 100 ? 1.865 -2.566 5.261 1.00 98.19 100 ILE A N 1
ATOM 755 C CA . ILE A 1 100 ? 0.736 -1.695 4.933 1.00 98.19 100 ILE A CA 1
ATOM 756 C C . ILE A 1 100 ? 0.377 -0.898 6.173 1.00 98.19 100 ILE A C 1
ATOM 758 O O . ILE A 1 100 ? -0.163 -1.461 7.133 1.00 98.19 100 ILE A O 1
ATOM 762 N N . PHE A 1 101 ? 0.655 0.401 6.141 1.00 97.94 101 PHE A N 1
ATOM 763 C CA . PHE A 1 101 ? 0.178 1.353 7.133 1.00 97.94 101 PHE A CA 1
ATOM 764 C C . PHE A 1 101 ? -1.113 1.988 6.646 1.00 97.94 101 PHE A C 1
ATOM 766 O O . PHE A 1 101 ? -1.224 2.421 5.500 1.00 97.94 101 PHE A O 1
ATOM 773 N N . VAL A 1 102 ? -2.101 2.062 7.527 1.00 98.25 102 VAL A N 1
ATOM 774 C CA . VAL A 1 102 ? -3.376 2.709 7.234 1.00 98.25 102 VAL A CA 1
ATOM 775 C C . VAL A 1 102 ? -3.547 3.905 8.151 1.00 98.25 102 VAL A C 1
ATOM 777 O O . VAL A 1 102 ? -3.623 3.748 9.369 1.00 98.25 102 VAL A O 1
ATOM 780 N N . PHE A 1 103 ? -3.667 5.083 7.546 1.00 97.69 103 PHE A N 1
ATOM 781 C CA . PHE A 1 103 ? -3.935 6.352 8.212 1.00 97.69 103 PHE A CA 1
ATOM 782 C C . PHE A 1 103 ? -5.326 6.870 7.844 1.00 97.69 103 PHE A C 1
ATOM 784 O O . PHE A 1 103 ? -6.050 6.297 7.027 1.00 97.69 103 PHE A O 1
ATOM 791 N N . LYS A 1 104 ? -5.729 7.987 8.454 1.00 96.69 104 LYS A N 1
ATOM 792 C CA . LYS A 1 104 ? -7.047 8.586 8.214 1.00 96.69 104 LYS A CA 1
ATOM 793 C C . LYS A 1 104 ? -7.230 9.102 6.783 1.00 96.69 104 LYS A C 1
ATOM 795 O O . LYS A 1 104 ? -8.349 9.066 6.274 1.00 96.69 104 LYS A O 1
ATOM 800 N N . ASN A 1 105 ? -6.155 9.575 6.161 1.00 95.38 105 ASN A N 1
ATOM 801 C CA . ASN A 1 105 ? -6.134 10.263 4.867 1.00 95.38 105 ASN A CA 1
ATOM 802 C C . ASN A 1 105 ? -5.200 9.611 3.833 1.00 95.38 105 ASN A C 1
ATOM 804 O O . ASN A 1 105 ? -4.995 10.186 2.766 1.00 95.38 105 ASN A O 1
ATOM 808 N N . GLY A 1 106 ? -4.631 8.443 4.132 1.00 97.44 106 GLY A N 1
ATOM 809 C CA . GLY A 1 106 ? -3.626 7.827 3.275 1.00 97.44 106 GLY A CA 1
ATOM 810 C C . GLY A 1 106 ? -3.306 6.390 3.661 1.00 97.44 106 GLY A C 1
ATOM 811 O O . GLY A 1 106 ? -3.735 5.892 4.709 1.00 97.44 106 GLY A O 1
ATOM 812 N N . ILE A 1 107 ? -2.571 5.725 2.780 1.00 98.44 107 ILE A N 1
ATOM 813 C CA . ILE A 1 107 ? -1.976 4.411 3.015 1.00 98.44 107 ILE A CA 1
ATOM 814 C C . ILE A 1 107 ? -0.509 4.518 2.648 1.00 98.44 107 ILE A C 1
ATOM 816 O O . ILE A 1 107 ? -0.197 4.910 1.527 1.00 98.44 107 ILE A O 1
ATOM 820 N N . GLU A 1 108 ? 0.366 4.089 3.545 1.00 98.44 108 GLU A N 1
ATOM 821 C CA . GLU A 1 108 ? 1.769 3.899 3.201 1.00 98.44 108 GLU A CA 1
ATOM 822 C C . GLU A 1 108 ? 2.046 2.415 2.961 1.00 98.44 108 GLU A C 1
ATOM 824 O O . GLU A 1 108 ? 1.478 1.536 3.622 1.00 98.44 108 GLU A O 1
ATOM 829 N N . ILE A 1 109 ? 2.894 2.137 1.975 1.00 98.56 109 ILE A N 1
ATOM 830 C CA . ILE A 1 109 ? 3.361 0.790 1.660 1.00 98.56 109 ILE A CA 1
ATOM 831 C C . ILE A 1 109 ? 4.874 0.792 1.798 1.00 98.56 109 ILE A C 1
ATOM 833 O O . ILE A 1 109 ? 5.562 1.429 1.000 1.00 98.56 109 ILE A O 1
ATOM 837 N N . ASP A 1 110 ? 5.374 0.060 2.784 1.00 98.12 110 ASP A N 1
ATOM 838 C CA . ASP A 1 110 ? 6.799 -0.197 2.928 1.00 98.12 110 ASP A CA 1
ATOM 839 C C . ASP A 1 110 ? 7.167 -1.551 2.321 1.00 98.12 110 ASP A C 1
ATOM 841 O O . ASP A 1 110 ? 6.328 -2.443 2.114 1.00 98.12 110 ASP A O 1
ATOM 845 N N . PHE A 1 111 ? 8.444 -1.706 2.001 1.00 98.00 111 PHE A N 1
ATOM 846 C CA . PHE A 1 111 ? 8.987 -2.993 1.617 1.00 98.00 111 PHE A CA 1
ATOM 847 C C . PHE A 1 111 ? 10.461 -3.107 1.982 1.00 98.00 111 PHE A C 1
ATOM 849 O O . PHE A 1 111 ? 11.206 -2.134 1.996 1.00 98.00 111 PHE A O 1
ATOM 856 N N . ARG A 1 112 ? 10.908 -4.339 2.236 1.00 97.06 112 ARG A N 1
ATOM 857 C CA . ARG A 1 112 ? 12.330 -4.627 2.444 1.00 97.06 112 ARG A CA 1
ATOM 858 C C . ARG A 1 112 ? 13.039 -4.780 1.107 1.00 97.06 112 ARG A C 1
ATOM 860 O O . ARG A 1 112 ? 12.594 -5.571 0.277 1.00 97.06 112 ARG A O 1
ATOM 867 N N . MET A 1 113 ? 14.145 -4.070 0.918 1.00 97.00 113 MET A N 1
ATOM 868 C CA . MET A 1 113 ? 15.020 -4.231 -0.246 1.00 97.00 113 MET A CA 1
ATOM 869 C C . MET A 1 113 ? 15.786 -5.562 -0.223 1.00 97.00 113 MET A C 1
ATOM 871 O O . MET A 1 113 ? 15.779 -6.307 0.753 1.00 97.00 113 MET A O 1
ATOM 875 N N . GLY A 1 114 ? 16.464 -5.876 -1.322 1.00 96.56 114 GLY A N 1
ATOM 876 C CA . GLY A 1 114 ? 17.421 -6.968 -1.404 1.00 96.56 114 GLY A CA 1
ATOM 877 C C . GLY A 1 114 ? 17.018 -8.087 -2.352 1.00 96.56 114 GLY A C 1
ATOM 878 O O . GLY A 1 114 ? 16.241 -7.925 -3.291 1.00 96.56 114 GLY A O 1
ATOM 879 N N . ARG A 1 115 ? 17.590 -9.267 -2.094 1.00 95.88 115 ARG A N 1
ATOM 880 C CA . ARG A 1 115 ? 17.618 -10.416 -3.018 1.00 95.88 115 ARG A CA 1
ATOM 881 C C . ARG A 1 115 ? 16.255 -10.978 -3.426 1.00 95.88 115 ARG A C 1
ATOM 883 O O . ARG A 1 115 ? 16.186 -11.732 -4.394 1.00 95.88 115 ARG A O 1
ATOM 890 N N . ASP A 1 116 ? 15.211 -10.673 -2.663 1.00 96.25 116 ASP A N 1
ATOM 891 C CA . ASP A 1 116 ? 13.864 -11.150 -2.962 1.00 96.25 116 ASP A CA 1
ATOM 892 C C . ASP A 1 116 ? 13.266 -10.371 -4.142 1.00 96.25 116 ASP A C 1
ATOM 894 O O . ASP A 1 116 ? 12.398 -10.894 -4.842 1.00 96.25 116 ASP A O 1
ATOM 898 N N . TRP A 1 117 ? 13.781 -9.174 -4.444 1.00 97.62 117 TRP A N 1
ATOM 899 C CA . TRP A 1 117 ? 13.409 -8.386 -5.613 1.00 97.62 117 TRP A CA 1
ATOM 900 C C . TRP A 1 117 ? 14.180 -8.805 -6.864 1.00 97.62 117 TRP A C 1
ATOM 902 O O . TRP A 1 117 ? 15.395 -8.989 -6.875 1.00 97.62 117 TRP A O 1
ATOM 912 N N . ASN A 1 118 ? 13.448 -8.936 -7.963 1.00 96.31 118 ASN A N 1
ATOM 913 C CA . ASN A 1 118 ? 13.969 -9.236 -9.287 1.00 96.31 118 ASN A CA 1
ATOM 914 C C . ASN A 1 118 ? 13.109 -8.525 -10.349 1.00 96.31 118 ASN A C 1
ATOM 916 O O . ASN A 1 118 ? 12.029 -8.014 -10.042 1.00 96.31 118 ASN A O 1
ATOM 920 N N . PRO A 1 119 ? 13.518 -8.520 -11.629 1.00 96.38 119 PRO A N 1
ATOM 921 C CA . PRO A 1 119 ? 12.773 -7.797 -12.655 1.00 96.38 119 PRO A CA 1
ATOM 922 C C . PRO A 1 119 ? 11.289 -8.181 -12.772 1.00 96.38 119 PRO A C 1
ATOM 924 O O . PRO A 1 119 ? 10.464 -7.333 -13.104 1.00 96.38 119 PRO A O 1
ATOM 927 N N . ARG A 1 120 ? 10.922 -9.441 -12.486 1.00 96.19 120 ARG A N 1
ATOM 928 C CA . ARG A 1 120 ? 9.537 -9.920 -12.623 1.00 96.19 120 ARG A CA 1
ATOM 929 C C . ARG A 1 120 ? 8.632 -9.392 -11.518 1.00 96.19 120 ARG A C 1
ATOM 931 O O . ARG A 1 120 ? 7.526 -8.955 -11.815 1.00 96.19 120 ARG A O 1
ATOM 938 N N . ASN A 1 121 ? 9.064 -9.458 -10.261 1.00 97.06 121 ASN A N 1
ATOM 939 C CA . ASN A 1 121 ? 8.220 -9.007 -9.154 1.00 97.06 121 ASN A CA 1
ATOM 940 C C . ASN A 1 121 ? 8.251 -7.485 -8.962 1.00 97.06 121 ASN A C 1
ATOM 942 O O . ASN A 1 121 ? 7.253 -6.935 -8.511 1.00 97.06 121 ASN A O 1
ATOM 946 N N . VAL A 1 122 ? 9.294 -6.787 -9.431 1.00 97.56 122 VAL A N 1
ATOM 947 C CA . VAL A 1 122 ? 9.250 -5.324 -9.593 1.00 97.56 122 VAL A CA 1
ATOM 948 C C . VAL A 1 122 ? 8.208 -4.919 -10.640 1.00 97.56 122 VAL A C 1
ATOM 950 O O . VAL A 1 122 ? 7.392 -4.041 -10.372 1.00 97.56 122 VAL A O 1
ATOM 953 N N . ASP A 1 123 ? 8.143 -5.588 -11.800 1.00 96.44 123 ASP A N 1
ATOM 954 C CA . ASP A 1 123 ? 7.069 -5.343 -12.782 1.00 96.44 123 ASP A CA 1
ATOM 955 C C . ASP A 1 123 ? 5.674 -5.589 -12.176 1.00 96.44 123 ASP A C 1
ATOM 957 O O . ASP A 1 123 ? 4.771 -4.768 -12.348 1.00 96.44 123 ASP A O 1
ATOM 961 N N . ALA A 1 124 ? 5.507 -6.679 -11.419 1.00 96.88 124 ALA A N 1
ATOM 962 C CA . ALA A 1 124 ? 4.260 -6.991 -10.720 1.00 96.88 124 ALA A CA 1
ATOM 963 C C . ALA A 1 124 ? 3.890 -5.931 -9.669 1.00 96.88 124 ALA A C 1
ATOM 965 O O . ALA A 1 124 ? 2.723 -5.548 -9.576 1.00 96.88 124 ALA A O 1
ATOM 966 N N . PHE A 1 125 ? 4.870 -5.407 -8.928 1.00 98.00 125 PHE A N 1
ATOM 967 C CA . PHE A 1 125 ? 4.659 -4.345 -7.949 1.00 98.00 125 PHE A CA 1
ATOM 968 C C . PHE A 1 125 ? 4.184 -3.049 -8.610 1.00 98.00 125 PHE A C 1
ATOM 970 O O . PHE A 1 125 ? 3.145 -2.520 -8.228 1.00 98.00 125 PHE A O 1
ATOM 977 N N . PHE A 1 126 ? 4.820 -2.585 -9.689 1.00 97.75 126 PHE A N 1
ATOM 978 C CA . PHE A 1 126 ? 4.329 -1.398 -10.404 1.00 97.75 126 PHE A CA 1
ATOM 979 C C . PHE A 1 126 ? 2.931 -1.594 -11.017 1.00 97.75 126 PHE A C 1
ATOM 981 O O . PHE A 1 126 ? 2.134 -0.653 -11.060 1.00 97.75 126 PHE A O 1
ATOM 988 N N . ARG A 1 127 ? 2.579 -2.814 -11.448 1.00 96.88 127 ARG A N 1
ATOM 989 C CA . ARG A 1 127 ? 1.201 -3.137 -11.865 1.00 96.88 127 ARG A CA 1
ATOM 990 C C . ARG A 1 127 ? 0.216 -3.094 -10.704 1.00 96.88 127 ARG A C 1
ATOM 992 O O . ARG A 1 127 ? -0.902 -2.620 -10.909 1.00 96.88 127 ARG A O 1
ATOM 999 N N . LEU A 1 128 ? 0.615 -3.573 -9.523 1.00 97.69 128 LEU A N 1
ATOM 1000 C CA . LEU A 1 128 ? -0.176 -3.447 -8.302 1.00 97.69 128 LEU A CA 1
ATOM 1001 C C . LEU A 1 128 ? -0.442 -1.968 -8.015 1.00 97.69 128 LEU A C 1
ATOM 1003 O O . LEU A 1 128 ? -1.603 -1.594 -7.910 1.00 97.69 128 LEU A O 1
ATOM 1007 N N . LEU A 1 129 ? 0.585 -1.116 -7.995 1.00 97.81 129 LEU A N 1
ATOM 1008 C CA . LEU A 1 129 ? 0.429 0.323 -7.735 1.00 97.81 129 LEU A CA 1
ATOM 1009 C C . LEU A 1 129 ? -0.501 1.003 -8.743 1.00 97.81 129 LEU A C 1
ATOM 1011 O O . LEU A 1 129 ? -1.429 1.711 -8.357 1.00 97.81 129 LEU A O 1
ATOM 1015 N N . ALA A 1 130 ? -0.335 0.712 -10.035 1.00 96.50 130 ALA A N 1
ATOM 1016 C CA . ALA A 1 130 ? -1.232 1.215 -11.074 1.00 96.50 130 ALA A CA 1
ATOM 1017 C C . ALA A 1 130 ? -2.680 0.712 -10.913 1.00 96.50 130 ALA A C 1
ATOM 1019 O O . ALA A 1 130 ? -3.633 1.388 -11.310 1.00 96.50 130 ALA A O 1
ATOM 1020 N N . TYR A 1 131 ? -2.871 -0.485 -10.355 1.00 96.62 131 TYR A N 1
ATOM 1021 C CA . TYR A 1 131 ? -4.193 -0.995 -10.019 1.00 96.62 131 TYR A CA 1
ATOM 1022 C C . TYR A 1 131 ? -4.775 -0.319 -8.775 1.00 96.62 131 TYR A C 1
ATOM 1024 O O . TYR A 1 131 ? -5.931 0.101 -8.823 1.00 96.62 131 TYR A O 1
ATOM 1032 N N . LEU A 1 132 ? -3.995 -0.136 -7.709 1.00 96.94 132 LEU A N 1
ATOM 1033 C CA . LEU A 1 132 ? -4.438 0.570 -6.505 1.00 96.94 132 LEU A CA 1
ATOM 1034 C C . LEU A 1 132 ? -4.860 2.008 -6.833 1.00 96.94 132 LEU A C 1
ATOM 1036 O O . LEU A 1 132 ? -5.962 2.408 -6.465 1.00 96.94 132 LEU A O 1
ATOM 1040 N N . GLN A 1 133 ? -4.086 2.728 -7.650 1.00 96.12 133 GLN A N 1
ATOM 1041 C CA . GLN A 1 133 ? -4.475 4.062 -8.124 1.00 96.12 133 GLN A CA 1
ATOM 1042 C C . GLN A 1 133 ? -5.744 4.039 -8.991 1.00 96.12 133 GLN A C 1
ATOM 1044 O O . GLN A 1 133 ? -6.502 4.998 -9.018 1.00 96.12 133 GLN A O 1
ATOM 1049 N N . SER A 1 134 ? -6.049 2.935 -9.682 1.00 95.88 134 SER A N 1
ATOM 1050 C CA . SER A 1 134 ? -7.330 2.815 -10.397 1.00 95.88 134 SER A CA 1
ATOM 1051 C C . SER A 1 134 ? -8.534 2.593 -9.473 1.00 95.88 134 SER A C 1
ATOM 1053 O O . SER A 1 134 ? -9.660 2.908 -9.859 1.00 95.88 134 SER A O 1
ATOM 1055 N N . LEU A 1 135 ? -8.315 2.066 -8.262 1.00 96.19 135 LEU A N 1
ATOM 1056 C CA . LEU A 1 135 ? -9.351 1.956 -7.228 1.00 96.19 135 LEU A CA 1
ATOM 1057 C C . LEU A 1 135 ? -9.613 3.293 -6.527 1.00 96.19 135 LEU A C 1
ATOM 1059 O O . LEU A 1 135 ? -10.730 3.503 -6.041 1.00 96.19 135 LEU A O 1
ATOM 1063 N N . ALA A 1 136 ? -8.600 4.160 -6.503 1.00 97.00 136 ALA A N 1
ATOM 1064 C CA . ALA A 1 136 ? -8.613 5.487 -5.906 1.00 97.00 136 ALA A CA 1
ATOM 1065 C C . ALA A 1 136 ? -7.984 6.517 -6.865 1.00 97.00 136 ALA A C 1
ATOM 1067 O O . ALA A 1 136 ? -6.842 6.924 -6.662 1.00 97.00 136 ALA A O 1
ATOM 1068 N N . PRO A 1 137 ? -8.680 6.926 -7.944 1.00 95.94 137 PRO A N 1
ATOM 1069 C CA . PRO A 1 137 ? -8.118 7.843 -8.940 1.00 95.94 137 PRO A CA 1
ATOM 1070 C C . PRO A 1 137 ? -7.727 9.215 -8.381 1.00 95.94 137 PRO A C 1
ATOM 1072 O O . PRO A 1 137 ? -6.988 9.944 -9.037 1.00 95.94 137 PRO A O 1
ATOM 1075 N N . GLU A 1 138 ? -8.244 9.576 -7.205 1.00 95.81 138 GLU A N 1
ATOM 1076 C CA . GLU A 1 138 ? -7.863 10.773 -6.462 1.00 95.81 138 GLU A CA 1
ATOM 1077 C C . GLU A 1 138 ? -6.476 10.684 -5.812 1.00 95.81 138 GLU A C 1
ATOM 1079 O O . GLU A 1 138 ? -5.930 11.717 -5.444 1.00 95.81 138 GLU A O 1
ATOM 1084 N N . SER A 1 139 ? -5.911 9.480 -5.668 1.00 96.12 139 SER A N 1
ATOM 1085 C CA . SER A 1 139 ? -4.690 9.274 -4.894 1.00 96.12 139 SER A CA 1
ATOM 1086 C C . SER A 1 139 ? -3.455 9.827 -5.596 1.00 96.12 139 SER A C 1
ATOM 1088 O O . SER A 1 139 ? -3.221 9.530 -6.780 1.00 96.12 139 SER A O 1
ATOM 1090 N N . THR A 1 140 ? -2.597 10.488 -4.830 1.00 94.50 140 THR A N 1
ATOM 1091 C CA . THR A 1 140 ? -1.232 10.832 -5.239 1.00 94.50 140 THR A CA 1
ATOM 1092 C C . THR A 1 140 ? -0.277 9.747 -4.744 1.00 94.50 140 THR A C 1
ATOM 1094 O O . THR A 1 140 ? -0.342 9.377 -3.579 1.00 94.50 140 THR A O 1
ATOM 1097 N N . ILE A 1 141 ? 0.590 9.223 -5.620 1.00 96.75 141 ILE A N 1
ATOM 1098 C CA . ILE A 1 141 ? 1.660 8.291 -5.226 1.00 96.75 141 ILE A CA 1
ATOM 1099 C C . ILE A 1 141 ? 2.976 9.059 -5.202 1.00 96.75 141 ILE A C 1
ATOM 1101 O O . ILE A 1 141 ? 3.372 9.609 -6.234 1.00 96.75 141 ILE A O 1
ATOM 1105 N N . GLN A 1 142 ? 3.637 9.071 -4.051 1.00 96.56 142 GLN A N 1
ATOM 1106 C CA . GLN A 1 142 ? 4.888 9.792 -3.808 1.00 96.56 142 GLN A CA 1
ATOM 1107 C C . GLN A 1 142 ? 5.781 9.030 -2.823 1.00 96.56 142 GLN A C 1
ATOM 1109 O O . GLN A 1 142 ? 5.372 8.016 -2.252 1.00 96.56 142 GLN A O 1
ATOM 1114 N N . SER A 1 143 ? 7.013 9.494 -2.641 1.00 97.44 143 SER A N 1
ATOM 1115 C CA . SER A 1 143 ? 7.863 9.018 -1.551 1.00 97.44 143 SER A CA 1
ATOM 1116 C C . SER A 1 143 ? 7.302 9.459 -0.196 1.00 97.44 143 SER A C 1
ATOM 1118 O O . SER A 1 143 ? 6.898 10.612 -0.053 1.00 97.44 143 SER A O 1
ATOM 1120 N N . ALA A 1 144 ? 7.322 8.581 0.810 1.00 96.06 144 ALA A N 1
ATOM 1121 C CA . ALA A 1 144 ? 7.006 8.981 2.182 1.00 96.06 144 ALA A CA 1
ATOM 1122 C C . ALA A 1 144 ? 8.053 9.970 2.733 1.00 96.06 144 ALA A C 1
ATOM 1124 O O . ALA A 1 144 ? 9.206 9.980 2.291 1.00 96.06 144 ALA A O 1
ATOM 1125 N N . GLU A 1 145 ? 7.665 10.792 3.714 1.00 90.50 145 GLU A N 1
ATOM 1126 C CA . GLU A 1 145 ? 8.531 11.855 4.254 1.00 90.50 145 GLU A CA 1
ATOM 1127 C C . GLU A 1 145 ? 9.664 11.335 5.155 1.00 90.50 145 GLU A C 1
ATOM 1129 O O . GLU A 1 145 ? 10.739 11.933 5.186 1.00 90.50 145 GLU A O 1
ATOM 1134 N N . THR A 1 146 ? 9.430 10.259 5.918 1.00 85.12 146 THR A N 1
ATOM 1135 C CA . THR A 1 146 ? 10.368 9.804 6.969 1.00 85.12 146 THR A CA 1
ATOM 1136 C C . THR A 1 146 ? 11.242 8.627 6.529 1.00 85.12 146 THR A C 1
ATOM 1138 O O . THR A 1 146 ? 12.443 8.650 6.774 1.00 85.12 146 THR A O 1
ATOM 1141 N N . GLU A 1 147 ? 10.670 7.639 5.839 1.00 89.88 147 GLU A N 1
ATOM 1142 C CA . GLU A 1 147 ? 11.362 6.433 5.342 1.00 89.88 147 GLU A CA 1
ATOM 1143 C C . GLU A 1 147 ? 11.158 6.313 3.827 1.00 89.88 147 GLU A C 1
ATOM 1145 O O . GLU A 1 147 ? 10.620 5.341 3.309 1.00 89.88 147 GLU A O 1
ATOM 1150 N N . GLY A 1 148 ? 11.486 7.388 3.114 1.00 93.62 148 GLY A N 1
ATOM 1151 C CA . GLY A 1 148 ? 11.199 7.527 1.694 1.00 93.62 148 GLY A CA 1
ATOM 1152 C C . GLY A 1 148 ? 11.959 6.565 0.778 1.00 93.62 148 GLY A C 1
ATOM 1153 O O . GLY A 1 148 ? 12.809 5.775 1.177 1.00 93.62 148 GLY A O 1
ATOM 1154 N N . LEU A 1 149 ? 11.650 6.669 -0.508 1.00 96.88 149 LEU A N 1
ATOM 1155 C CA . LEU A 1 149 ? 12.345 5.970 -1.578 1.00 96.88 149 LEU A CA 1
ATOM 1156 C C . LEU A 1 149 ? 13.811 6.414 -1.685 1.00 96.88 149 LEU A C 1
ATOM 1158 O O . LEU A 1 149 ? 14.131 7.591 -1.523 1.00 96.88 149 LEU A O 1
ATOM 1162 N N . MET A 1 150 ? 14.687 5.483 -2.070 1.00 95.75 150 MET A N 1
ATOM 1163 C CA . MET A 1 150 ? 16.112 5.759 -2.309 1.00 95.75 150 MET A CA 1
ATOM 1164 C C . MET A 1 150 ? 16.328 6.759 -3.452 1.00 95.75 150 MET A C 1
ATOM 1166 O O . MET A 1 150 ? 17.219 7.605 -3.407 1.00 95.75 150 MET A O 1
ATOM 1170 N N . ASP A 1 151 ? 15.506 6.650 -4.493 1.00 96.50 151 ASP A N 1
ATOM 1171 C CA . ASP A 1 151 ? 15.440 7.571 -5.619 1.00 96.50 151 ASP A CA 1
ATOM 1172 C C . ASP A 1 151 ? 13.990 7.660 -6.106 1.00 96.50 151 ASP A C 1
ATOM 1174 O O . ASP A 1 151 ? 13.525 6.885 -6.952 1.00 96.50 151 ASP A O 1
ATOM 1178 N N . GLU A 1 152 ? 13.273 8.638 -5.556 1.00 96.56 152 GLU A N 1
ATOM 1179 C CA . GLU A 1 152 ? 11.899 8.954 -5.942 1.00 96.56 152 GLU A CA 1
ATOM 1180 C C . GLU A 1 152 ? 11.777 9.266 -7.441 1.00 96.56 152 GLU A C 1
ATOM 1182 O O . GLU A 1 152 ? 10.806 8.868 -8.089 1.00 96.56 152 GLU A O 1
ATOM 1187 N N . GLY A 1 153 ? 12.769 9.943 -8.026 1.00 97.00 153 GLY A N 1
ATOM 1188 C CA . GLY A 1 153 ? 12.735 10.360 -9.424 1.00 97.00 153 GLY A CA 1
ATOM 1189 C C . GLY A 1 153 ? 12.646 9.168 -10.372 1.00 97.00 153 GLY A C 1
ATOM 1190 O O . GLY A 1 153 ? 11.770 9.132 -11.246 1.00 97.00 153 GLY A O 1
ATOM 1191 N N . SER A 1 154 ? 13.511 8.169 -10.179 1.00 96.75 154 SER A N 1
ATOM 1192 C CA . SER A 1 154 ? 13.469 6.944 -10.980 1.00 96.75 154 SER A CA 1
ATOM 1193 C C . SER A 1 154 ? 12.231 6.096 -10.700 1.00 96.75 154 SER A C 1
ATOM 1195 O O . SER A 1 154 ? 11.643 5.544 -11.635 1.00 96.75 154 SER A O 1
ATOM 1197 N N . PHE A 1 155 ? 11.772 6.033 -9.450 1.00 97.50 155 PHE A N 1
ATOM 1198 C CA . PHE A 1 155 ? 10.561 5.298 -9.096 1.00 97.50 155 PHE A CA 1
ATOM 1199 C C . PHE A 1 155 ? 9.316 5.874 -9.779 1.00 97.50 155 PHE A C 1
ATOM 1201 O O . PHE A 1 155 ? 8.565 5.142 -10.431 1.00 97.50 155 PHE A O 1
ATOM 1208 N N . LEU A 1 156 ? 9.102 7.189 -9.678 1.00 96.25 156 LEU A N 1
ATOM 1209 C CA . LEU A 1 156 ? 7.955 7.854 -10.294 1.00 96.25 156 LEU A CA 1
ATOM 1210 C C . LEU A 1 156 ? 8.023 7.789 -11.821 1.00 96.25 156 LEU A C 1
ATOM 1212 O O . LEU A 1 156 ? 6.987 7.650 -12.475 1.00 96.25 156 LEU A O 1
ATOM 1216 N N . GLU A 1 157 ? 9.221 7.837 -12.407 1.00 95.62 157 GLU A N 1
ATOM 1217 C CA . GLU A 1 157 ? 9.383 7.638 -13.847 1.00 95.62 157 GLU A CA 1
ATOM 1218 C C . GLU A 1 157 ? 8.985 6.224 -14.278 1.00 95.62 157 GLU A C 1
ATOM 1220 O O . GLU A 1 157 ? 8.223 6.065 -15.236 1.00 95.62 157 GLU A O 1
ATOM 1225 N N . ALA A 1 158 ? 9.407 5.196 -13.537 1.00 95.56 158 ALA A N 1
ATOM 1226 C CA . ALA A 1 158 ? 8.963 3.829 -13.778 1.00 95.56 158 ALA A CA 1
ATOM 1227 C C . ALA A 1 158 ? 7.437 3.711 -13.642 1.00 95.56 158 ALA A C 1
ATOM 1229 O O . ALA A 1 158 ? 6.793 3.188 -14.552 1.00 95.56 158 ALA A O 1
ATOM 1230 N N . LEU A 1 159 ? 6.838 4.262 -12.581 1.00 95.88 159 LEU A N 1
ATOM 1231 C CA . LEU A 1 159 ? 5.393 4.216 -12.336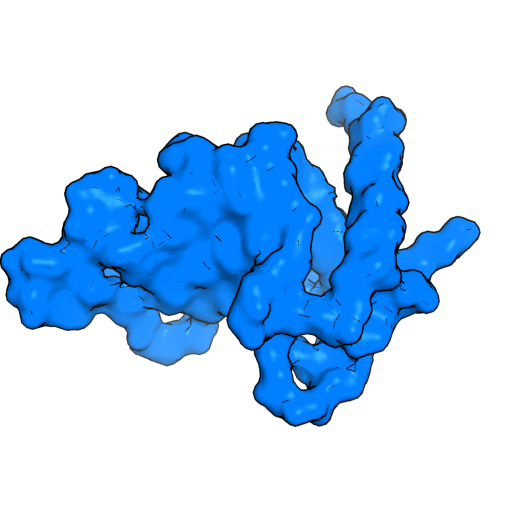 1.00 95.88 159 LEU A CA 1
ATOM 1232 C C . LEU A 1 159 ? 4.581 4.833 -13.485 1.00 95.88 159 LEU A C 1
ATOM 1234 O O . LEU A 1 159 ? 3.597 4.234 -13.937 1.00 95.88 159 LEU A O 1
ATOM 1238 N N . ARG A 1 160 ? 5.009 5.980 -14.031 1.00 94.12 160 ARG A N 1
ATOM 1239 C CA . ARG A 1 160 ? 4.341 6.636 -15.173 1.00 94.12 160 ARG A CA 1
ATOM 1240 C C . ARG A 1 160 ? 4.190 5.711 -16.380 1.00 94.12 160 ARG A C 1
ATOM 1242 O O . ARG A 1 160 ? 3.169 5.782 -17.071 1.00 94.12 160 ARG A O 1
ATOM 1249 N N . LEU A 1 161 ? 5.143 4.805 -16.618 1.00 91.31 161 LEU A N 1
ATOM 1250 C CA . LEU A 1 161 ? 5.065 3.826 -17.710 1.00 91.31 161 LEU A CA 1
ATOM 1251 C C . LEU A 1 161 ? 3.861 2.882 -17.560 1.00 91.31 161 LEU A C 1
ATOM 1253 O O . LEU A 1 161 ? 3.300 2.445 -18.567 1.00 91.31 161 LEU A O 1
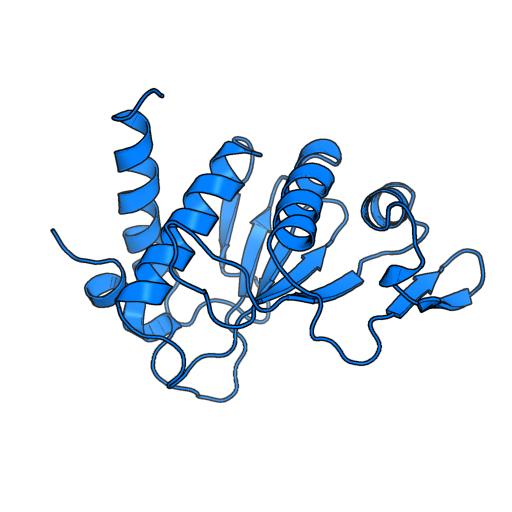ATOM 1257 N N . TYR A 1 162 ? 3.444 2.575 -16.331 1.00 92.31 162 TYR A N 1
ATOM 1258 C CA . TYR A 1 162 ? 2.328 1.670 -16.036 1.00 92.31 162 TYR A CA 1
ATOM 1259 C C . TYR A 1 162 ? 0.993 2.411 -16.045 1.00 92.31 162 TYR A C 1
ATOM 1261 O O . TYR A 1 162 ? 0.018 1.911 -16.616 1.00 92.31 162 TYR A O 1
ATOM 1269 N N . LEU A 1 163 ? 0.967 3.638 -15.525 1.00 89.38 163 LEU A N 1
ATOM 1270 C CA . LEU A 1 163 ? -0.217 4.499 -15.561 1.00 89.38 163 LEU A CA 1
ATOM 1271 C C . LEU A 1 163 ? -0.611 4.861 -17.001 1.00 89.38 163 LEU A C 1
ATOM 1273 O O . LEU A 1 163 ? -1.775 4.734 -17.386 1.00 89.38 163 LEU A O 1
ATOM 1277 N N . ALA A 1 164 ? 0.364 5.200 -17.850 1.00 80.25 164 ALA A N 1
ATOM 1278 C CA . ALA A 1 164 ? 0.119 5.543 -19.252 1.00 80.25 164 ALA A CA 1
ATOM 1279 C C . ALA A 1 164 ? -0.383 4.356 -20.099 1.00 80.25 164 ALA A C 1
ATOM 1281 O O . ALA A 1 164 ? -1.120 4.544 -21.070 1.00 80.25 164 ALA A O 1
ATOM 1282 N N . ARG A 1 165 ? -0.001 3.118 -19.753 1.00 68.19 165 ARG A N 1
ATOM 1283 C CA . ARG A 1 165 ? -0.420 1.901 -20.477 1.00 68.19 165 ARG A CA 1
ATOM 1284 C C . ARG A 1 165 ? -1.876 1.515 -20.197 1.00 68.19 165 ARG A C 1
ATOM 1286 O O . ARG A 1 165 ? -2.538 0.996 -21.097 1.00 68.19 165 ARG A O 1
ATOM 1293 N N . ARG A 1 166 ? -2.412 1.832 -19.014 1.00 59.91 166 ARG A N 1
ATOM 1294 C CA . ARG A 1 166 ? -3.834 1.608 -18.688 1.00 59.91 166 ARG A CA 1
ATOM 1295 C C . ARG A 1 166 ? -4.788 2.574 -19.387 1.00 59.91 166 ARG A C 1
ATOM 1297 O O . ARG A 1 166 ? -5.906 2.184 -19.700 1.00 59.91 166 ARG A O 1
ATOM 1304 N N . GLY A 1 167 ? -4.330 3.763 -19.782 1.00 47.59 167 GLY A N 1
ATOM 1305 C CA . GLY A 1 167 ? -5.097 4.641 -20.678 1.00 47.59 167 GLY A CA 1
ATOM 1306 C C . GLY A 1 167 ? -5.361 4.045 -22.074 1.00 47.59 167 GLY A C 1
ATOM 1307 O O . GLY A 1 167 ? -6.161 4.589 -22.831 1.00 47.59 167 GLY A O 1
ATOM 1308 N N . ARG A 1 168 ? -4.696 2.933 -22.432 1.00 40.91 168 ARG A N 1
ATOM 1309 C CA . ARG A 1 168 ? -4.795 2.269 -23.745 1.00 40.91 168 ARG A CA 1
ATOM 1310 C C . ARG A 1 168 ? -5.471 0.900 -23.719 1.00 40.91 168 ARG A C 1
ATOM 1312 O O . ARG A 1 168 ? -5.662 0.313 -24.779 1.00 40.91 168 ARG A O 1
ATOM 1319 N N . THR A 1 169 ? -5.846 0.394 -22.550 1.00 36.41 169 THR A N 1
ATOM 1320 C CA . THR A 1 169 ? -6.550 -0.886 -22.411 1.00 36.41 169 THR A CA 1
ATOM 1321 C C . THR A 1 169 ? -7.818 -0.667 -21.598 1.00 36.41 169 THR A C 1
ATOM 1323 O O . THR A 1 169 ? -7.809 -0.636 -20.372 1.00 36.41 169 THR A O 1
ATOM 1326 N 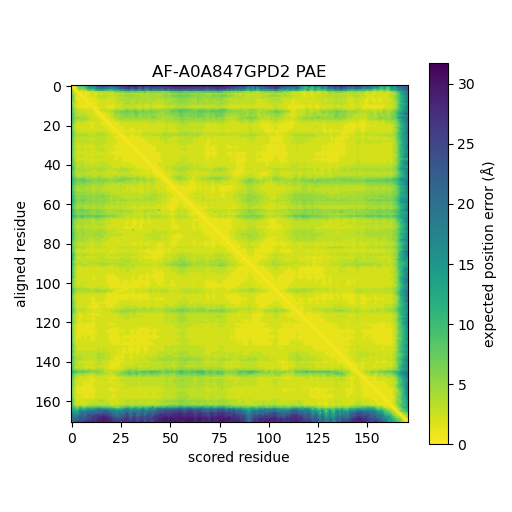N . LYS A 1 170 ? -8.923 -0.457 -22.320 1.00 27.20 170 LYS A N 1
ATOM 1327 C CA . LYS A 1 170 ? -10.273 -0.644 -21.782 1.00 27.20 170 LYS A CA 1
ATOM 1328 C C . LYS A 1 170 ? -10.488 -2.163 -21.614 1.00 27.20 170 LYS A C 1
ATOM 1330 O O . LYS A 1 170 ? -9.953 -2.890 -22.456 1.00 27.20 170 LY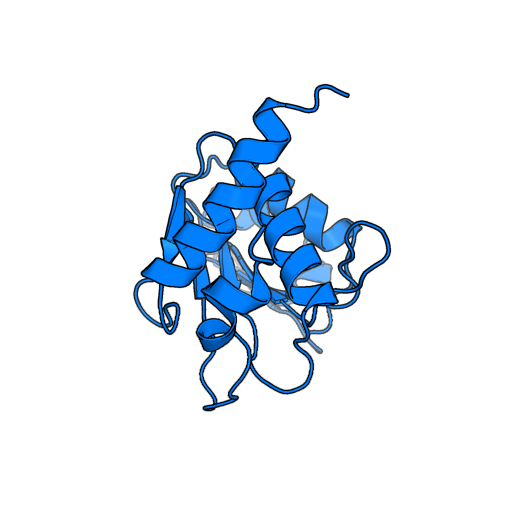S A O 1
ATOM 1335 N N . PRO A 1 171 ? -11.190 -2.634 -20.566 1.00 42.47 171 PRO A N 1
ATOM 1336 C CA . PRO A 1 171 ? -11.593 -4.038 -20.467 1.00 42.47 171 PRO A CA 1
ATOM 1337 C C . PRO A 1 171 ? -12.337 -4.515 -21.719 1.00 42.47 171 PRO A C 1
ATOM 1339 O O . PRO A 1 171 ? -13.015 -3.673 -22.361 1.00 42.47 171 PRO A O 1
#

Solvent-accessible surface area (backbone atoms only — not comparable to full-atom values): 9166 Å² total; per-residue (Å²): 129,85,53,45,35,81,57,26,38,78,57,32,52,69,61,82,82,61,47,38,18,37,28,38,32,70,32,49,67,70,34,50,44,50,49,53,50,51,51,61,72,49,26,41,79,66,48,92,78,42,47,30,54,30,64,84,79,72,44,79,40,58,40,91,76,46,94,55,62,56,58,34,24,70,74,60,36,17,74,48,43,59,47,32,33,29,69,35,58,42,98,88,33,59,31,69,55,32,35,42,35,42,46,62,45,31,37,36,42,30,34,72,42,13,89,84,56,46,62,67,31,45,44,27,45,44,50,48,52,46,48,50,36,66,71,28,76,73,40,46,80,48,57,31,91,86,47,33,44,78,46,48,69,36,41,53,54,33,43,49,60,47,50,60,52,53,80,74,55,78,135

Radius of gyration: 15.95 Å; Cα contacts (8 Å, |Δi|>4): 317; chains: 1; bounding box: 35×27×50 Å

Secondary structure (DSSP, 8-state):
---HHHHHGGGTSS--S---EEEEES--HHHHHHHHHHHHHHSEE--SS-EEEETTTTEEEEGGG-S-HHHHHHHTS-S-EEEEEE--EETTEEPPPEEEEE-SS-EEEEE--STT--HHHHHHHHHHHHHHHHH-TTPEEEE-SSS--TTHHHHHHHHHHHHHHHTT---

Foldseek 3Di:
DDQLCVLAVQQAADQPPFWAKKKFFQFDLQLLQVLVVVQVVQWPFPPPFFWFQFQVVRDTDRPVPDPRVSVCQQVVRGQKGKTKTWRRWDPPDTAAIWIWIGGNGIIMIIDGHHDSDDSVNSNGVLLSVLVSCVSPVSIDIFFDDPRHGPDRPSNVVNSVVNNVVVVVDDD

pLDDT: mean 93.39, std 11.57, range [27.2, 98.56]